Protein AF-A0A936VVV6-F1 (afdb_monomer_lite)

Structure (mmCIF, N/CA/C/O backbone):
data_AF-A0A936VVV6-F1
#
_entry.id   AF-A0A936VVV6-F1
#
loop_
_atom_site.group_PDB
_atom_site.id
_atom_site.type_symbol
_atom_site.label_atom_id
_atom_site.label_alt_id
_atom_site.label_comp_id
_atom_site.label_asym_id
_atom_site.label_entity_id
_atom_site.label_seq_id
_atom_site.pdbx_PDB_ins_code
_atom_site.Cartn_x
_atom_site.Cartn_y
_atom_site.Cartn_z
_atom_site.occupancy
_atom_site.B_iso_or_equiv
_atom_site.auth_seq_id
_atom_site.auth_comp_id
_atom_site.auth_asym_id
_atom_site.auth_atom_id
_atom_site.pdbx_PDB_model_num
ATOM 1 N N . MET A 1 1 ? 5.647 16.884 7.847 1.00 63.84 1 MET A N 1
ATOM 2 C CA . MET A 1 1 ? 5.158 17.115 6.468 1.00 63.84 1 MET A CA 1
ATOM 3 C C . MET A 1 1 ? 5.983 16.385 5.415 1.00 63.84 1 MET A C 1
ATOM 5 O O . MET A 1 1 ? 5.397 16.005 4.417 1.00 63.84 1 MET A O 1
ATOM 9 N N . THR A 1 2 ? 7.275 16.104 5.634 1.00 87.12 2 THR A N 1
ATOM 10 C CA . THR A 1 2 ? 8.111 15.294 4.722 1.00 87.12 2 THR A CA 1
ATOM 11 C C . THR A 1 2 ? 7.473 13.953 4.335 1.00 87.12 2 THR A C 1
ATOM 13 O O . THR A 1 2 ? 7.417 13.637 3.156 1.00 87.12 2 THR A O 1
ATOM 16 N N . ASN A 1 3 ? 6.878 13.226 5.289 1.00 90.31 3 ASN A N 1
ATOM 17 C CA . ASN A 1 3 ? 6.201 11.950 5.009 1.00 90.31 3 ASN A CA 1
ATOM 18 C C . ASN A 1 3 ? 5.011 12.081 4.044 1.00 90.31 3 ASN A C 1
ATOM 20 O O . ASN A 1 3 ? 4.709 11.136 3.333 1.00 90.31 3 ASN A O 1
ATOM 24 N N . PHE A 1 4 ? 4.338 13.235 3.985 1.00 94.00 4 PHE A N 1
ATOM 25 C CA . PHE A 1 4 ? 3.257 13.448 3.016 1.00 94.00 4 PHE A CA 1
ATOM 26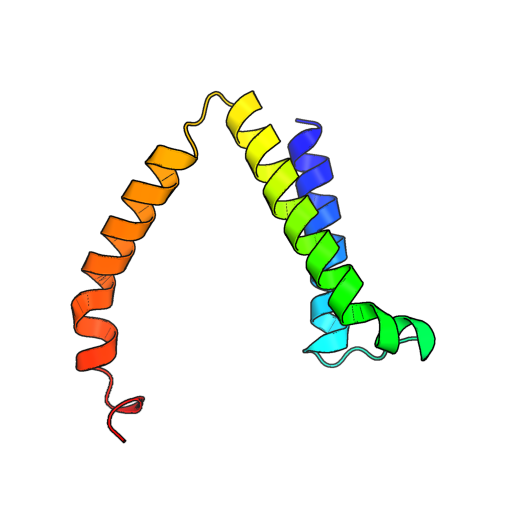 C C . PHE A 1 4 ? 3.800 13.627 1.591 1.00 94.00 4 PHE A C 1
ATOM 28 O O . PHE A 1 4 ? 3.217 13.115 0.636 1.00 94.00 4 PHE A O 1
ATOM 35 N N . THR A 1 5 ? 4.934 14.320 1.449 1.00 95.44 5 THR A N 1
ATOM 36 C CA . THR A 1 5 ? 5.636 14.435 0.166 1.00 95.44 5 THR A CA 1
ATOM 37 C C . THR A 1 5 ? 6.115 13.068 -0.310 1.00 95.44 5 THR A C 1
ATOM 39 O O . THR A 1 5 ? 5.811 12.706 -1.440 1.00 95.44 5 THR A O 1
ATOM 42 N N . ILE A 1 6 ? 6.760 12.293 0.570 1.00 95.62 6 ILE A N 1
ATOM 43 C CA . ILE A 1 6 ? 7.218 10.929 0.260 1.00 95.62 6 ILE A CA 1
ATOM 44 C C . ILE A 1 6 ? 6.021 10.050 -0.122 1.00 95.62 6 ILE A C 1
ATOM 46 O O . ILE A 1 6 ? 6.031 9.429 -1.170 1.00 95.62 6 ILE A O 1
ATOM 50 N N . LEU A 1 7 ? 4.923 10.083 0.643 1.00 97.06 7 LEU A N 1
ATOM 51 C CA . LEU A 1 7 ? 3.715 9.319 0.307 1.00 97.06 7 LEU A CA 1
ATOM 52 C C . LEU A 1 7 ? 3.196 9.643 -1.102 1.00 97.06 7 LEU A C 1
ATOM 54 O O . LEU A 1 7 ? 2.730 8.759 -1.812 1.00 97.06 7 LEU A O 1
ATOM 58 N N . THR A 1 8 ? 3.251 10.914 -1.502 1.00 97.50 8 THR A N 1
ATOM 59 C CA . THR A 1 8 ? 2.823 11.341 -2.841 1.00 97.50 8 THR A CA 1
ATOM 60 C C . THR A 1 8 ? 3.753 10.804 -3.931 1.00 97.50 8 THR A C 1
ATOM 62 O O . THR A 1 8 ? 3.278 10.456 -5.011 1.00 97.50 8 THR A O 1
ATOM 65 N N . GLU A 1 9 ? 5.053 10.728 -3.649 1.00 97.31 9 GLU A N 1
ATOM 66 C CA . GLU A 1 9 ? 6.060 10.139 -4.531 1.00 97.31 9 GLU A CA 1
ATOM 67 C C . GLU A 1 9 ? 5.804 8.641 -4.735 1.00 97.31 9 GLU A C 1
ATOM 69 O O . GLU A 1 9 ? 5.551 8.245 -5.873 1.00 97.31 9 GLU A O 1
ATOM 74 N N . GLU A 1 10 ? 5.698 7.857 -3.654 1.00 97.31 10 GLU A N 1
ATOM 75 C CA . GLU A 1 10 ? 5.449 6.403 -3.726 1.00 97.31 10 GLU A CA 1
ATOM 76 C C . GLU A 1 10 ? 4.123 6.082 -4.439 1.00 97.31 10 GLU A C 1
ATOM 78 O O . GLU A 1 10 ? 4.009 5.160 -5.247 1.00 97.31 10 GLU A O 1
ATOM 83 N N . VAL A 1 11 ? 3.078 6.889 -4.212 1.00 97.94 11 VAL A N 1
ATOM 84 C CA . VAL A 1 11 ? 1.804 6.729 -4.935 1.00 97.94 11 VAL A CA 1
ATOM 85 C C . VAL A 1 11 ? 1.969 7.014 -6.433 1.00 97.94 11 VAL A C 1
ATOM 87 O O . VAL A 1 11 ? 1.315 6.370 -7.257 1.00 97.94 11 VAL A O 1
ATOM 90 N N . GLY A 1 12 ? 2.825 7.967 -6.808 1.00 97.50 12 GLY A N 1
ATOM 91 C CA . GLY A 1 12 ? 3.132 8.284 -8.202 1.00 97.50 12 GLY A CA 1
ATOM 92 C C . GLY A 1 12 ? 3.929 7.180 -8.901 1.00 97.50 12 GLY A C 1
ATOM 93 O O . GLY A 1 12 ? 3.617 6.828 -10.044 1.00 97.50 12 GLY A O 1
ATOM 94 N N . GLU A 1 13 ? 4.918 6.613 -8.212 1.00 95.94 13 GLU A N 1
ATOM 95 C CA . GLU A 1 13 ? 5.673 5.425 -8.631 1.00 95.94 13 GLU A CA 1
ATOM 96 C C . GLU A 1 13 ? 4.719 4.239 -8.860 1.00 95.94 13 GLU A C 1
ATOM 98 O O . GLU A 1 13 ? 4.632 3.697 -9.969 1.00 95.94 13 GLU A O 1
ATOM 103 N N . MET A 1 14 ? 3.888 3.921 -7.861 1.00 97.00 14 MET A N 1
ATOM 104 C CA . MET A 1 14 ? 2.866 2.874 -7.940 1.00 97.00 14 MET A CA 1
ATOM 105 C C . MET A 1 14 ? 1.914 3.090 -9.130 1.00 97.00 14 MET A C 1
ATOM 107 O O . MET A 1 14 ? 1.642 2.161 -9.899 1.00 97.00 14 MET A O 1
ATOM 111 N N . ALA A 1 15 ? 1.418 4.317 -9.325 1.00 96.88 15 ALA A N 1
ATOM 112 C CA . ALA A 1 15 ? 0.508 4.647 -10.422 1.00 96.88 15 ALA A CA 1
ATOM 113 C C . ALA A 1 15 ? 1.148 4.418 -11.801 1.00 96.88 15 ALA A C 1
ATOM 115 O O . ALA A 1 15 ? 0.475 3.937 -12.716 1.00 96.88 15 ALA A O 1
ATOM 116 N N . ARG A 1 16 ? 2.447 4.709 -11.944 1.00 95.19 16 ARG A N 1
ATOM 117 C CA . ARG A 1 16 ? 3.222 4.479 -13.173 1.00 95.19 16 ARG A CA 1
ATOM 118 C C . ARG A 1 16 ? 3.319 2.994 -13.526 1.00 95.19 16 ARG A C 1
ATOM 120 O O . ARG A 1 16 ? 3.296 2.648 -14.705 1.00 95.19 16 ARG A O 1
ATOM 127 N N . TYR A 1 17 ? 3.431 2.106 -12.538 1.00 95.00 17 TYR A N 1
ATOM 128 C CA . TYR A 1 17 ? 3.412 0.665 -12.798 1.00 95.00 17 TYR A CA 1
ATOM 129 C C . TYR A 1 17 ? 2.005 0.166 -13.121 1.00 95.00 17 TYR A C 1
ATOM 131 O O . TYR A 1 17 ? 1.835 -0.596 -14.071 1.00 95.00 17 TYR A O 1
ATOM 139 N N . ILE A 1 18 ? 0.979 0.636 -12.404 1.00 95.81 18 ILE A N 1
ATOM 140 C CA . ILE A 1 18 ? -0.417 0.269 -12.688 1.00 95.81 18 ILE A CA 1
ATOM 141 C C . ILE A 1 18 ? -0.814 0.667 -14.116 1.00 95.81 18 ILE A C 1
ATOM 143 O O . ILE A 1 18 ? -1.413 -0.147 -14.819 1.0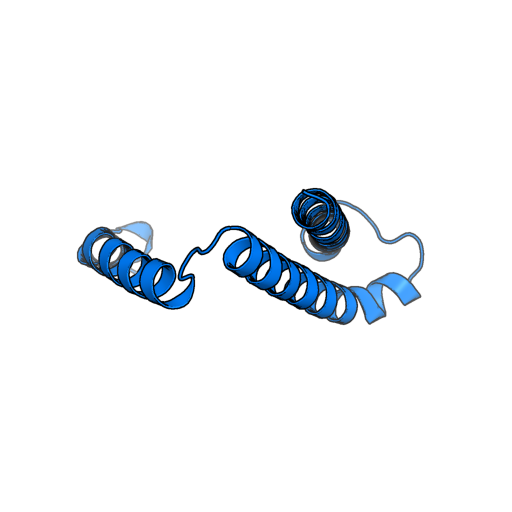0 95.81 18 ILE A O 1
ATOM 147 N N . SER A 1 19 ? -0.450 1.872 -14.571 1.00 95.88 19 SER A N 1
ATOM 148 C CA . SER A 1 19 ? -0.788 2.348 -15.921 1.00 95.88 19 SER A CA 1
ATOM 149 C C . SER A 1 19 ? -0.160 1.511 -17.036 1.00 95.88 19 SER A C 1
ATOM 151 O O . SER A 1 19 ? -0.725 1.456 -18.128 1.00 95.88 19 SER A O 1
ATOM 153 N N . ARG A 1 20 ? 0.982 0.865 -16.771 1.00 94.69 20 ARG A N 1
ATOM 154 C CA . ARG A 1 20 ? 1.676 -0.000 -17.734 1.00 94.69 20 ARG A CA 1
ATOM 155 C C . ARG A 1 20 ? 1.232 -1.459 -17.673 1.00 94.69 20 ARG A C 1
ATOM 157 O O . ARG A 1 20 ? 1.087 -2.094 -18.705 1.00 94.69 20 ARG A O 1
ATOM 164 N N . ILE A 1 21 ? 1.015 -1.997 -16.471 1.00 94.06 21 ILE A N 1
ATOM 165 C CA . ILE A 1 21 ? 0.628 -3.407 -16.285 1.00 94.06 21 ILE A CA 1
ATOM 166 C C . ILE A 1 21 ? -0.847 -3.623 -16.636 1.00 94.06 21 ILE A C 1
ATOM 168 O O . ILE A 1 21 ? -1.204 -4.646 -17.216 1.00 94.06 21 ILE A O 1
ATOM 172 N N . TYR A 1 22 ? -1.710 -2.688 -16.237 1.00 94.44 22 TYR A N 1
ATOM 173 C CA . TYR A 1 22 ? -3.165 -2.839 -16.318 1.00 94.44 22 TYR A CA 1
ATOM 174 C C . TYR A 1 22 ? -3.843 -1.768 -17.181 1.00 94.44 22 TYR A C 1
ATOM 176 O O . TYR A 1 22 ? -5.061 -1.808 -17.345 1.00 94.44 22 TYR A O 1
ATOM 184 N N . GLY A 1 23 ? -3.082 -0.800 -17.693 1.00 92.19 23 GLY A N 1
ATOM 185 C CA . GLY A 1 23 ? -3.576 0.265 -18.563 1.00 92.19 23 GLY A CA 1
ATOM 186 C C . GLY A 1 23 ? -3.051 0.149 -19.993 1.00 92.19 23 GLY A C 1
ATOM 187 O O . GLY A 1 23 ? -2.587 -0.898 -20.429 1.00 92.19 23 GLY A O 1
ATOM 188 N N . GLU A 1 24 ? -3.141 1.253 -20.731 1.00 92.50 24 GLU A N 1
ATOM 189 C CA . GLU A 1 24 ? -2.797 1.315 -22.159 1.00 92.50 24 GLU A CA 1
ATOM 190 C C . GLU A 1 24 ? -1.334 1.722 -22.420 1.00 92.50 24 GLU A C 1
ATOM 192 O O . GLU A 1 24 ? -0.903 1.788 -23.571 1.00 92.50 24 GLU A O 1
ATOM 197 N N . GLN A 1 25 ? -0.551 2.035 -21.378 1.00 93.06 25 GLN A N 1
ATOM 198 C CA . GLN A 1 25 ? 0.833 2.476 -21.559 1.00 93.06 25 GLN A CA 1
ATOM 199 C C . GLN A 1 25 ? 1.772 1.295 -21.801 1.00 93.06 25 GLN A C 1
ATOM 201 O O . GLN A 1 25 ? 1.807 0.345 -21.030 1.00 93.06 25 GLN A O 1
ATOM 206 N N . SER A 1 26 ? 2.613 1.392 -22.827 1.00 90.19 26 SER 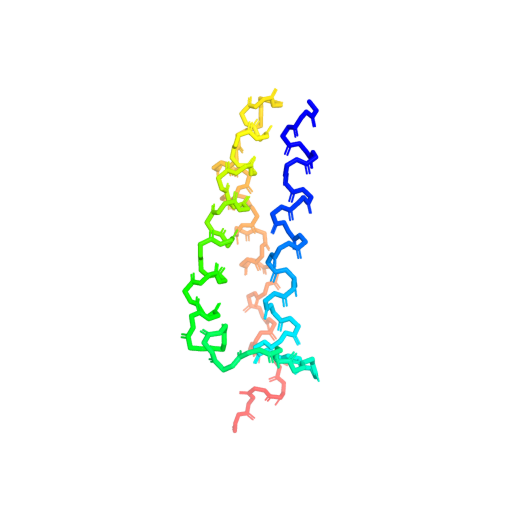A N 1
ATOM 207 C CA . SER A 1 26 ? 3.634 0.378 -23.093 1.00 90.19 26 SER A CA 1
ATOM 208 C C . SER A 1 26 ? 4.872 0.556 -22.209 1.00 90.19 26 SER A C 1
ATOM 210 O O . SER A 1 26 ? 5.269 1.678 -21.868 1.00 90.19 26 SER A O 1
ATOM 212 N N . PHE A 1 27 ? 5.528 -0.557 -21.884 1.00 91.38 27 PHE A N 1
ATOM 213 C CA . PHE A 1 27 ? 6.887 -0.539 -21.352 1.00 91.38 27 PHE A CA 1
ATOM 214 C C . PHE A 1 27 ? 7.871 -0.077 -22.430 1.00 91.38 27 PHE A C 1
ATOM 216 O O . PHE A 1 27 ? 7.682 -0.340 -23.617 1.00 91.38 27 PHE A O 1
ATOM 223 N N . LYS A 1 28 ? 8.922 0.642 -22.019 1.00 86.94 28 LYS A N 1
ATOM 224 C CA . LYS A 1 28 ? 9.978 1.086 -22.943 1.00 86.94 28 LYS A CA 1
ATOM 225 C C . LYS A 1 28 ? 10.965 -0.040 -23.243 1.00 86.94 28 LYS A C 1
ATOM 227 O O . LYS A 1 28 ? 11.403 -0.159 -24.381 1.00 86.94 28 LYS A O 1
ATOM 232 N N . ASN A 1 29 ? 11.273 -0.857 -22.233 1.00 90.62 29 ASN A N 1
ATOM 233 C CA . ASN A 1 29 ? 12.185 -1.989 -22.331 1.00 90.62 29 ASN A CA 1
ATOM 234 C C . ASN A 1 29 ? 11.471 -3.286 -21.904 1.00 90.62 29 ASN A C 1
ATOM 236 O O . ASN A 1 29 ? 10.724 -3.256 -20.925 1.00 90.62 29 ASN A O 1
ATOM 240 N N . PRO A 1 30 ? 11.731 -4.433 -22.560 1.00 87.38 30 PRO A N 1
ATOM 241 C CA . PRO A 1 30 ? 11.162 -5.724 -22.155 1.00 87.38 30 PRO A CA 1
ATOM 242 C C . PRO A 1 30 ? 11.555 -6.164 -20.734 1.00 87.38 30 PRO A C 1
ATOM 244 O O . PRO A 1 30 ? 10.780 -6.823 -20.049 1.00 87.38 30 PRO A O 1
ATOM 247 N N . GLU A 1 31 ? 12.748 -5.789 -20.265 1.00 88.31 31 GLU A N 1
ATOM 248 C CA . GLU A 1 31 ? 13.222 -6.101 -18.906 1.00 88.31 31 GLU A CA 1
ATOM 249 C C . GLU A 1 31 ? 12.362 -5.435 -17.816 1.00 88.31 31 GLU A C 1
ATOM 251 O O . GLU A 1 31 ? 12.091 -6.040 -16.772 1.00 88.31 31 GLU A O 1
ATOM 256 N N . ASP A 1 32 ? 11.869 -4.221 -18.089 1.00 87.94 32 ASP A N 1
ATOM 257 C CA . ASP A 1 32 ? 10.982 -3.490 -17.180 1.00 87.94 32 ASP A CA 1
ATOM 258 C C . ASP A 1 32 ? 9.645 -4.223 -17.024 1.00 87.94 32 ASP A C 1
ATOM 260 O O . ASP A 1 32 ? 9.076 -4.246 -15.938 1.00 87.94 32 ASP A O 1
ATOM 264 N N . GLU A 1 33 ? 9.145 -4.849 -18.093 1.00 90.62 33 GLU A N 1
ATOM 265 C CA . GLU A 1 33 ? 7.893 -5.613 -18.073 1.00 90.62 33 GLU A CA 1
ATOM 266 C C . GLU A 1 33 ? 8.017 -6.884 -17.222 1.00 90.62 33 GLU 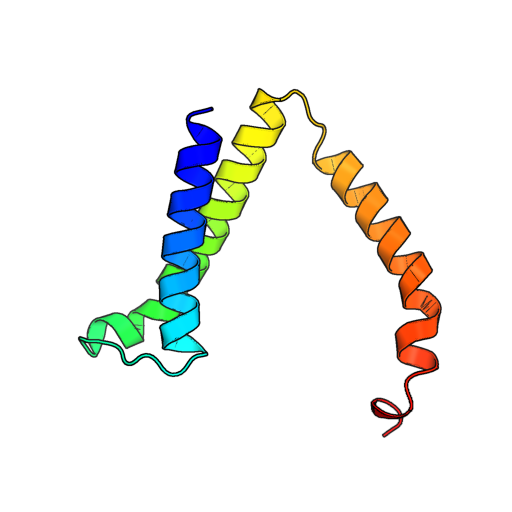A C 1
ATOM 268 O O . GLU A 1 33 ? 7.128 -7.190 -16.424 1.00 90.62 33 GLU A O 1
ATOM 273 N N . ILE A 1 34 ? 9.146 -7.593 -17.335 1.00 91.62 34 ILE A N 1
ATOM 274 C CA . ILE A 1 34 ? 9.420 -8.824 -16.575 1.00 91.62 34 ILE A CA 1
ATOM 275 C C . ILE A 1 34 ? 9.403 -8.550 -15.066 1.00 91.62 34 ILE A C 1
ATOM 277 O O . ILE A 1 34 ? 8.896 -9.357 -14.283 1.00 91.62 34 ILE A O 1
ATOM 281 N N . THR A 1 35 ? 9.948 -7.405 -14.651 1.00 93.81 35 THR A N 1
ATOM 282 C CA . THR A 1 35 ? 10.076 -7.023 -13.237 1.00 93.81 35 THR A CA 1
ATOM 283 C C . THR A 1 35 ? 8.903 -6.188 -12.721 1.00 93.81 35 THR A C 1
ATOM 285 O O . THR A 1 35 ? 8.724 -6.082 -11.507 1.00 93.81 35 THR A O 1
ATOM 288 N N . ALA A 1 36 ? 8.035 -5.680 -13.603 1.00 92.94 36 ALA A N 1
ATOM 289 C CA . ALA A 1 36 ? 6.990 -4.709 -13.278 1.00 92.94 36 ALA A CA 1
ATOM 290 C C . ALA A 1 36 ? 6.087 -5.112 -12.106 1.00 92.94 36 ALA A C 1
ATOM 292 O O . ALA A 1 36 ? 5.767 -4.284 -11.258 1.00 92.94 36 ALA A O 1
ATOM 293 N N . LYS A 1 37 ? 5.666 -6.382 -12.036 1.00 94.12 37 LYS A N 1
ATOM 294 C CA . LYS A 1 37 ? 4.805 -6.865 -10.940 1.00 94.12 37 LYS A CA 1
ATOM 295 C C . LYS A 1 37 ? 5.524 -6.908 -9.595 1.00 94.12 37 LYS A C 1
ATOM 297 O O . LYS A 1 37 ? 4.882 -6.680 -8.573 1.00 94.12 37 LYS A O 1
ATOM 302 N N . ASN A 1 38 ? 6.821 -7.213 -9.593 1.00 96.31 38 ASN A N 1
ATOM 303 C CA . ASN A 1 38 ? 7.619 -7.191 -8.372 1.00 96.31 38 ASN A CA 1
ATOM 304 C C . ASN A 1 38 ? 7.810 -5.751 -7.902 1.00 96.31 38 ASN A C 1
ATOM 306 O O . ASN A 1 38 ? 7.510 -5.477 -6.748 1.00 96.31 38 ASN A O 1
ATOM 310 N N . ASN A 1 39 ? 8.162 -4.842 -8.815 1.00 95.56 39 ASN A N 1
ATOM 311 C CA . ASN A 1 39 ? 8.306 -3.426 -8.486 1.00 95.56 39 ASN A CA 1
ATOM 312 C C . ASN A 1 39 ? 6.982 -2.852 -7.965 1.00 95.56 39 ASN A C 1
ATOM 314 O O . ASN A 1 39 ? 6.962 -2.267 -6.898 1.00 95.56 39 ASN A O 1
ATOM 318 N N . LEU A 1 40 ? 5.845 -3.123 -8.627 1.00 96.94 40 LEU A N 1
ATOM 319 C CA . LEU A 1 40 ? 4.528 -2.696 -8.134 1.00 96.94 40 LEU A CA 1
ATOM 320 C C . LEU A 1 40 ? 4.251 -3.179 -6.702 1.00 96.94 40 LEU A C 1
ATOM 322 O O . LEU A 1 40 ? 3.685 -2.441 -5.902 1.00 96.94 40 LEU A O 1
ATOM 326 N N . LYS A 1 41 ? 4.602 -4.427 -6.384 1.00 97.44 41 LYS A N 1
ATOM 327 C CA . LYS A 1 41 ? 4.420 -4.982 -5.038 1.00 97.44 41 LYS A CA 1
ATOM 328 C C . LYS A 1 41 ? 5.282 -4.234 -4.014 1.00 97.44 41 LYS A C 1
ATOM 330 O O . LYS A 1 41 ? 4.803 -4.007 -2.906 1.00 97.44 41 LYS A O 1
ATOM 335 N N . ASP A 1 42 ? 6.503 -3.861 -4.382 1.00 97.00 42 ASP A N 1
ATOM 336 C CA . ASP A 1 42 ? 7.406 -3.099 -3.520 1.00 97.00 42 ASP A CA 1
ATOM 337 C C . ASP A 1 42 ? 6.871 -1.662 -3.315 1.00 97.00 42 ASP A C 1
ATOM 339 O O . ASP A 1 42 ? 6.670 -1.265 -2.171 1.00 97.00 42 ASP A O 1
ATOM 343 N N . GLU A 1 43 ? 6.418 -0.975 -4.374 1.00 97.56 43 GLU A N 1
ATOM 344 C CA . GLU A 1 43 ? 5.771 0.350 -4.259 1.00 97.56 43 GLU A CA 1
ATOM 345 C C . GLU A 1 43 ? 4.520 0.327 -3.362 1.00 97.56 43 GLU A C 1
ATOM 347 O O . GLU A 1 43 ? 4.258 1.234 -2.572 1.00 97.56 43 GLU A O 1
ATOM 352 N N . MET A 1 44 ? 3.706 -0.733 -3.452 1.00 98.25 44 MET A N 1
ATOM 353 C CA . MET A 1 44 ? 2.543 -0.896 -2.574 1.00 98.25 44 MET A CA 1
ATOM 354 C C . MET A 1 44 ? 2.949 -1.041 -1.100 1.00 98.25 44 MET A C 1
ATOM 356 O O . MET A 1 44 ? 2.207 -0.600 -0.215 1.00 98.25 44 MET A O 1
ATOM 360 N N . ALA A 1 45 ? 4.095 -1.670 -0.829 1.00 98.06 45 ALA A N 1
ATOM 361 C CA . ALA A 1 45 ? 4.636 -1.784 0.517 1.00 98.06 45 ALA A CA 1
ATOM 362 C C . ALA A 1 45 ? 5.158 -0.431 1.020 1.00 98.06 45 ALA A C 1
ATOM 364 O O . ALA A 1 45 ? 4.850 -0.065 2.157 1.00 98.06 45 ALA A O 1
ATOM 365 N N . ASP A 1 46 ? 5.847 0.334 0.173 1.00 97.50 46 ASP A N 1
ATOM 366 C CA . ASP A 1 46 ? 6.364 1.663 0.513 1.00 97.50 46 ASP A CA 1
ATOM 367 C C . ASP A 1 46 ? 5.229 2.655 0.800 1.00 97.50 46 ASP A C 1
ATOM 369 O O . ASP A 1 46 ? 5.227 3.314 1.845 1.00 97.50 46 ASP A O 1
ATOM 373 N N . VAL A 1 47 ? 4.166 2.658 -0.015 1.00 98.12 47 VAL A N 1
ATOM 374 C CA . VAL A 1 47 ? 2.943 3.435 0.258 1.00 98.12 47 VAL A CA 1
ATOM 375 C C . VAL A 1 47 ? 2.361 3.103 1.636 1.00 98.12 47 VAL A C 1
ATOM 377 O O . VAL A 1 47 ? 2.019 4.009 2.403 1.00 98.12 47 VAL A O 1
ATOM 380 N N . LEU A 1 48 ? 2.237 1.814 1.972 1.00 97.94 48 LEU A N 1
ATOM 381 C CA . LEU A 1 48 ? 1.705 1.396 3.271 1.00 97.94 48 LEU A CA 1
ATOM 382 C C . LEU A 1 48 ? 2.628 1.827 4.417 1.00 97.94 48 LEU A C 1
ATOM 384 O O . LEU A 1 48 ? 2.152 2.336 5.433 1.00 97.94 48 LEU A O 1
ATOM 388 N N . PHE A 1 49 ? 3.937 1.647 4.258 1.00 97.38 49 PHE A N 1
ATOM 389 C CA . PHE A 1 49 ? 4.927 2.000 5.266 1.00 97.38 49 PHE A CA 1
ATOM 390 C C . PHE A 1 49 ? 4.907 3.500 5.571 1.00 97.38 49 PHE A C 1
ATOM 392 O O . PHE A 1 49 ? 4.782 3.904 6.731 1.00 97.38 49 PHE A O 1
ATOM 399 N N . VAL A 1 50 ? 4.943 4.339 4.536 1.00 97.25 50 VAL A N 1
ATOM 400 C CA . VAL A 1 50 ? 4.956 5.796 4.697 1.00 97.25 50 VAL A CA 1
ATOM 401 C C . VAL A 1 50 ? 3.627 6.299 5.263 1.00 97.25 50 VAL A C 1
ATOM 403 O O . VAL A 1 50 ? 3.621 7.212 6.095 1.00 97.25 50 VAL A O 1
ATOM 406 N N . LEU A 1 51 ? 2.501 5.673 4.901 1.00 97.38 51 LEU A N 1
ATOM 407 C CA . LEU A 1 51 ? 1.204 5.960 5.516 1.00 97.38 51 LEU A CA 1
ATOM 408 C C . LEU A 1 51 ? 1.219 5.682 7.028 1.00 97.38 51 LEU A C 1
ATOM 410 O O . LEU A 1 51 ? 0.754 6.518 7.805 1.00 97.38 51 LEU A O 1
ATOM 414 N N . CYS A 1 52 ? 1.793 4.555 7.457 1.00 96.94 52 CYS A N 1
ATOM 415 C CA . CYS A 1 52 ? 1.974 4.243 8.877 1.00 96.94 52 CYS A CA 1
ATOM 416 C C . CYS A 1 52 ? 2.865 5.285 9.574 1.00 96.94 52 CYS A C 1
ATOM 418 O O . CYS A 1 52 ? 2.522 5.777 10.651 1.00 96.94 52 CYS A O 1
ATOM 420 N N . CYS A 1 53 ? 3.976 5.691 8.950 1.00 96.31 53 CYS A N 1
ATOM 421 C CA . CYS A 1 53 ? 4.836 6.752 9.479 1.00 96.31 53 CYS A CA 1
ATOM 422 C C . CYS A 1 53 ? 4.098 8.093 9.617 1.00 96.31 53 CYS A C 1
ATOM 424 O O . CYS A 1 53 ? 4.309 8.821 10.590 1.00 96.31 53 CYS A O 1
ATOM 426 N N . LEU A 1 54 ? 3.234 8.434 8.659 1.00 96.50 54 LEU A N 1
ATOM 427 C CA . LEU A 1 54 ? 2.428 9.651 8.696 1.00 96.50 54 LEU A CA 1
ATOM 428 C C . LEU A 1 54 ? 1.383 9.605 9.820 1.00 96.50 54 LEU A C 1
ATOM 430 O O . LEU A 1 54 ? 1.244 10.587 10.550 1.00 96.50 54 LEU A O 1
ATOM 434 N N . ALA A 1 55 ? 0.702 8.469 9.998 1.00 96.69 55 ALA A N 1
ATOM 435 C CA . ALA A 1 55 ? -0.253 8.267 11.086 1.00 96.69 55 ALA A CA 1
ATOM 436 C C . ALA A 1 55 ? 0.420 8.435 12.457 1.00 96.69 55 ALA A C 1
ATOM 438 O O . ALA A 1 55 ? -0.055 9.215 13.284 1.00 96.69 55 ALA A O 1
ATOM 439 N N . ASN A 1 56 ? 1.591 7.816 12.643 1.00 95.31 56 ASN A N 1
ATOM 440 C CA . ASN A 1 56 ? 2.394 7.963 13.857 1.00 95.31 56 ASN A CA 1
ATOM 441 C C . ASN A 1 56 ? 2.800 9.425 14.101 1.00 95.31 56 ASN A C 1
ATOM 443 O O . ASN A 1 56 ? 2.652 9.931 15.211 1.00 95.31 56 ASN A O 1
ATOM 447 N N . GLN A 1 57 ? 3.256 10.139 13.064 1.00 95.00 57 GLN A N 1
ATOM 448 C CA . GLN A 1 57 ? 3.620 11.559 13.167 1.00 95.00 57 GLN A CA 1
ATOM 449 C C . GLN A 1 57 ? 2.439 12.445 13.603 1.00 95.00 57 GLN A C 1
ATOM 451 O O . GLN A 1 57 ? 2.645 13.479 14.238 1.00 95.00 57 GLN A O 1
ATOM 456 N N . MET A 1 58 ? 1.215 12.067 13.239 1.00 95.81 58 MET A N 1
ATOM 457 C CA . MET A 1 58 ? -0.005 12.817 13.538 1.00 95.81 58 MET A CA 1
ATOM 458 C C . MET A 1 58 ? -0.718 12.339 14.813 1.00 95.81 58 MET A C 1
ATOM 460 O O . MET A 1 58 ? -1.775 12.877 15.133 1.00 95.81 58 MET A O 1
ATOM 464 N N . ASN A 1 59 ? -0.151 11.373 15.550 1.00 97.00 59 ASN A N 1
ATOM 465 C CA . ASN A 1 59 ? -0.791 10.698 16.688 1.00 97.00 59 ASN A CA 1
ATOM 466 C C . ASN A 1 59 ? -2.167 10.100 16.335 1.00 97.00 59 ASN A C 1
ATOM 468 O O . ASN A 1 59 ? -3.121 10.204 17.105 1.00 97.00 59 ASN A O 1
ATOM 472 N N . ILE A 1 60 ? -2.278 9.500 15.149 1.00 97.50 60 ILE A N 1
ATOM 473 C CA . ILE A 1 60 ? -3.480 8.800 14.692 1.00 97.50 60 ILE A CA 1
ATOM 474 C C . ILE A 1 60 ? -3.300 7.305 14.958 1.00 97.50 60 ILE A C 1
ATOM 476 O O . ILE A 1 60 ? -2.374 6.693 14.427 1.00 97.50 60 ILE A O 1
ATOM 480 N N . ASP A 1 61 ? -4.220 6.711 15.719 1.00 97.44 61 ASP A N 1
ATOM 481 C CA . ASP A 1 61 ? -4.306 5.257 15.862 1.00 97.44 61 ASP A CA 1
ATOM 482 C C . ASP A 1 61 ? -4.896 4.645 14.583 1.00 97.44 61 ASP A C 1
ATOM 484 O O . ASP A 1 61 ? -6.111 4.634 14.353 1.00 97.44 61 ASP A O 1
ATOM 488 N N . LEU A 1 62 ? -4.007 4.189 13.701 1.00 96.75 62 LEU A N 1
ATOM 489 C CA . LEU A 1 62 ? -4.399 3.612 12.421 1.00 96.75 62 LEU A CA 1
ATOM 490 C C . LEU A 1 62 ? -5.075 2.243 12.584 1.00 96.75 62 LEU A C 1
ATOM 492 O O . LEU A 1 62 ? -5.915 1.884 11.757 1.00 96.75 62 LEU A O 1
ATOM 496 N N . GLU A 1 63 ? -4.746 1.493 13.637 1.00 96.50 63 GLU A N 1
ATOM 497 C CA . GLU A 1 63 ? -5.326 0.175 13.889 1.00 96.50 63 GLU A CA 1
ATOM 498 C C . GLU A 1 63 ? -6.812 0.310 14.232 1.00 96.50 63 GLU A C 1
ATOM 500 O O . GLU A 1 63 ? -7.667 -0.318 13.594 1.00 96.50 63 GLU A O 1
ATOM 505 N N . ASP A 1 64 ? -7.136 1.182 15.182 1.00 97.62 64 ASP A N 1
ATOM 506 C CA . ASP A 1 64 ? -8.518 1.430 15.580 1.00 97.62 64 ASP A CA 1
ATOM 507 C C . ASP A 1 64 ? -9.322 2.087 14.450 1.00 97.62 64 ASP A C 1
ATOM 509 O O . ASP A 1 64 ? -10.446 1.658 14.153 1.00 97.62 64 ASP A O 1
ATOM 513 N N . ALA A 1 65 ? -8.720 3.028 13.711 1.00 96.88 65 ALA A N 1
ATOM 514 C CA . ALA A 1 65 ? -9.340 3.609 12.520 1.00 96.88 65 ALA A CA 1
ATOM 515 C C . ALA A 1 65 ? -9.670 2.546 11.451 1.00 96.88 65 ALA A C 1
ATOM 517 O O . ALA A 1 65 ? -10.741 2.592 10.829 1.00 96.88 65 ALA A O 1
ATOM 518 N N . MET A 1 66 ? -8.785 1.564 11.234 1.00 96.12 66 MET A N 1
ATOM 519 C CA . MET A 1 66 ? -9.039 0.453 10.314 1.00 96.12 66 MET A CA 1
ATOM 520 C C . MET A 1 66 ? -10.166 -0.459 10.807 1.00 96.12 66 MET A C 1
ATOM 522 O O . MET A 1 66 ? -11.057 -0.782 10.012 1.00 96.12 66 MET A O 1
ATOM 526 N N . LYS A 1 67 ? -10.177 -0.834 12.095 1.00 96.69 67 LYS A N 1
ATOM 527 C CA . LYS A 1 67 ? -11.243 -1.665 12.690 1.00 96.69 67 LYS A CA 1
ATOM 528 C C . LYS A 1 67 ? -12.617 -1.026 12.498 1.00 96.69 67 LYS A C 1
ATOM 530 O O . LYS A 1 67 ? -13.536 -1.676 11.990 1.00 96.69 67 LYS A O 1
ATOM 535 N N . GLU A 1 68 ? -12.758 0.256 12.830 1.00 96.25 68 GLU A N 1
ATOM 536 C CA . GLU A 1 68 ? -14.018 0.981 12.646 1.00 96.25 68 GLU A CA 1
ATOM 537 C C . GLU A 1 68 ? -14.451 1.041 11.178 1.00 96.25 68 GLU A C 1
ATOM 539 O O . GLU A 1 68 ? -15.628 0.853 10.853 1.00 96.25 68 GLU A O 1
ATOM 544 N N . ASN A 1 69 ? -13.512 1.310 10.269 1.00 94.62 69 ASN A N 1
ATOM 545 C CA .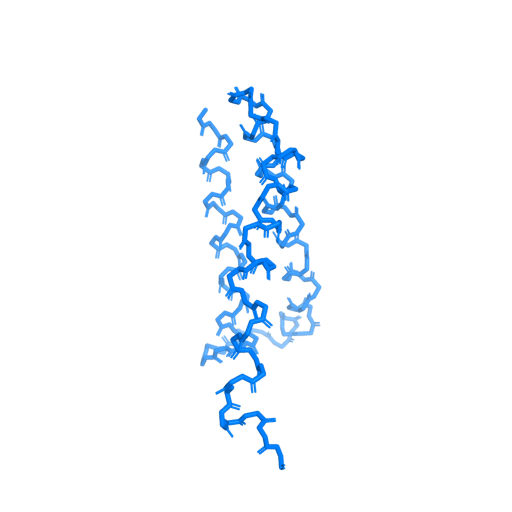 ASN A 1 69 ? -13.803 1.408 8.842 1.00 94.62 69 ASN A CA 1
ATOM 546 C C . ASN A 1 69 ? -14.278 0.060 8.277 1.00 94.62 69 ASN A C 1
ATOM 548 O O . ASN A 1 69 ? -15.246 0.008 7.514 1.00 94.62 69 ASN A O 1
ATOM 552 N N . MET A 1 70 ? -13.657 -1.047 8.698 1.00 94.31 70 MET A N 1
ATOM 553 C CA . MET A 1 70 ? -14.092 -2.397 8.333 1.00 94.31 70 MET A CA 1
ATOM 554 C C . MET A 1 70 ? -15.503 -2.701 8.840 1.00 94.31 70 MET A C 1
ATOM 556 O O . MET A 1 70 ? -16.321 -3.215 8.074 1.00 94.31 70 MET A O 1
ATOM 560 N N . GLN A 1 71 ? -15.830 -2.345 10.085 1.00 94.12 71 GLN A N 1
ATOM 561 C CA . GLN A 1 71 ? -17.183 -2.519 10.627 1.00 94.12 71 GLN A CA 1
ATOM 562 C C . GLN A 1 71 ? -18.215 -1.699 9.840 1.00 94.12 71 GLN A C 1
ATOM 564 O O . GLN A 1 71 ? -19.235 -2.244 9.411 1.00 94.12 71 GLN A O 1
ATOM 569 N N . LYS A 1 72 ? -17.925 -0.416 9.579 1.00 92.00 72 LYS A N 1
ATOM 570 C CA . LYS A 1 72 ? -18.786 0.486 8.791 1.00 92.00 72 LYS A CA 1
ATOM 571 C C . LYS A 1 72 ? -19.037 -0.063 7.381 1.00 92.00 72 LYS A C 1
ATOM 573 O O . LYS A 1 72 ? -20.186 -0.134 6.945 1.00 92.00 72 LYS A O 1
ATOM 578 N N . LYS A 1 73 ? -17.988 -0.506 6.677 1.00 89.88 73 LYS A N 1
ATOM 579 C CA . LYS A 1 73 ? -18.103 -1.110 5.335 1.00 89.88 73 LYS A CA 1
ATOM 580 C C . LYS A 1 73 ? -18.877 -2.429 5.359 1.00 89.88 73 LYS A C 1
ATOM 582 O O . LYS A 1 73 ? -19.756 -2.617 4.526 1.00 89.88 73 LYS A O 1
ATOM 587 N N . THR A 1 74 ? -18.622 -3.293 6.342 1.00 89.19 74 THR A N 1
ATOM 588 C CA . THR A 1 74 ? -19.341 -4.570 6.505 1.00 89.19 74 THR A CA 1
ATOM 589 C C . THR A 1 74 ? -20.838 -4.347 6.699 1.00 89.19 74 THR A C 1
ATOM 591 O O . THR A 1 74 ? -21.648 -5.008 6.056 1.00 89.19 74 THR A O 1
ATOM 594 N N . GLN A 1 75 ? -21.225 -3.389 7.546 1.00 87.88 75 GLN A N 1
ATOM 595 C CA . GLN A 1 75 ? -22.634 -3.052 7.760 1.00 87.88 75 GLN A CA 1
ATOM 596 C C 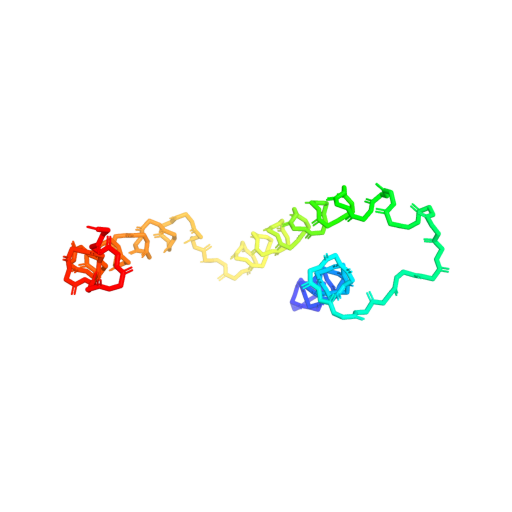. GLN A 1 75 ? -23.279 -2.474 6.496 1.00 87.88 75 GLN A C 1
ATOM 598 O O . GLN A 1 75 ? -24.365 -2.910 6.115 1.00 87.88 75 GLN A O 1
ATOM 603 N N . ARG A 1 76 ? -22.595 -1.540 5.819 1.00 83.94 76 ARG A N 1
ATOM 604 C CA . ARG A 1 76 ? -23.074 -0.923 4.573 1.00 83.94 76 ARG A CA 1
ATOM 605 C C . ARG A 1 76 ? -23.284 -1.951 3.464 1.00 83.94 76 ARG A C 1
ATOM 607 O O . ARG A 1 76 ? -24.303 -1.925 2.780 1.00 83.94 76 ARG A O 1
ATOM 614 N N . ASP A 1 77 ? -22.315 -2.839 3.271 1.00 85.69 77 ASP A N 1
ATOM 615 C CA . ASP A 1 77 ? -22.296 -3.755 2.133 1.00 85.69 77 ASP A CA 1
ATOM 616 C C . ASP A 1 77 ? -23.004 -5.096 2.432 1.00 85.69 77 ASP A C 1
ATOM 618 O O . ASP A 1 77 ? -23.166 -5.914 1.525 1.00 85.69 77 ASP A O 1
ATOM 622 N N . LYS A 1 78 ? -23.530 -5.288 3.657 1.00 78.06 78 LYS A N 1
ATOM 623 C CA . LYS A 1 78 ? -24.235 -6.503 4.121 1.00 78.06 78 LYS A CA 1
ATOM 624 C C . LYS A 1 78 ? -25.333 -6.985 3.167 1.00 78.06 78 LYS A C 1
ATOM 626 O O . LYS A 1 78 ? -25.515 -8.185 3.000 1.00 78.06 78 LYS A O 1
ATOM 631 N N . LEU A 1 79 ? -26.062 -6.058 2.544 1.00 75.38 79 LEU A N 1
ATOM 632 C CA . LEU A 1 79 ? -27.126 -6.365 1.578 1.00 75.38 79 LEU A CA 1
ATOM 633 C C . LEU A 1 79 ? -26.739 -6.038 0.131 1.00 75.38 79 LEU A C 1
ATOM 635 O O . LEU A 1 79 ? -27.456 -6.407 -0.795 1.00 75.38 79 LEU A O 1
ATOM 639 N N . ARG A 1 80 ? -25.601 -5.369 -0.083 1.00 70.25 80 ARG A N 1
ATOM 640 C CA . ARG A 1 80 ? -25.216 -4.822 -1.389 1.00 70.25 80 ARG A CA 1
ATOM 641 C C . ARG A 1 80 ? -24.938 -5.908 -2.419 1.00 70.25 80 ARG A C 1
ATOM 643 O O . ARG A 1 80 ? -25.273 -5.721 -3.581 1.00 70.25 80 ARG A O 1
ATOM 650 N N . HIS A 1 81 ? -24.344 -7.026 -2.006 1.00 67.44 81 HIS A N 1
ATOM 651 C CA . HIS A 1 81 ? -24.079 -8.155 -2.901 1.00 67.44 81 HIS A CA 1
ATOM 652 C C . HIS A 1 81 ? -25.287 -9.087 -3.045 1.00 67.44 81 HIS A C 1
ATOM 654 O O . HIS A 1 81 ? -25.531 -9.586 -4.136 1.00 67.44 81 HIS A O 1
ATOM 660 N N . ILE A 1 82 ? -26.084 -9.251 -1.983 1.00 68.12 82 ILE A N 1
ATOM 661 C CA . ILE A 1 82 ? -27.292 -10.095 -1.980 1.00 68.12 82 ILE A CA 1
ATOM 662 C C . ILE A 1 82 ? -28.386 -9.501 -2.885 1.00 68.12 82 ILE A C 1
ATOM 664 O O . ILE A 1 82 ? -29.093 -10.231 -3.574 1.00 68.12 82 ILE A O 1
ATOM 668 N N . ALA A 1 83 ? -28.513 -8.172 -2.915 1.00 66.19 83 ALA A N 1
ATOM 669 C CA . ALA A 1 83 ? -29.499 -7.468 -3.735 1.00 66.19 83 ALA A CA 1
ATOM 670 C C . ALA A 1 83 ? -29.006 -7.127 -5.156 1.00 66.19 83 ALA A C 1
ATOM 672 O O . ALA A 1 83 ? -29.736 -6.498 -5.920 1.00 66.19 83 ALA A O 1
ATOM 673 N N . ASN A 1 84 ? -27.775 -7.496 -5.525 1.00 73.44 84 ASN A N 1
ATOM 674 C CA . ASN A 1 84 ? -27.224 -7.142 -6.829 1.00 73.44 84 ASN A CA 1
ATOM 675 C C . ASN A 1 84 ? -27.624 -8.172 -7.891 1.00 73.44 84 ASN A C 1
ATOM 677 O O . ASN A 1 84 ? -27.019 -9.235 -7.994 1.00 73.44 84 ASN A O 1
ATOM 681 N N . GLU A 1 85 ? -28.603 -7.814 -8.720 1.00 74.00 85 GLU A N 1
ATOM 682 C CA . GLU A 1 85 ? -29.064 -8.608 -9.868 1.00 74.00 85 GLU A CA 1
ATOM 683 C C . GLU A 1 85 ? -27.923 -9.009 -10.821 1.00 74.00 85 GLU A C 1
ATOM 685 O O . GLU A 1 85 ? -27.959 -10.093 -11.383 1.00 74.00 85 GLU A O 1
ATOM 690 N N . LYS A 1 86 ? -26.855 -8.204 -10.947 1.00 74.25 86 LYS A N 1
ATOM 691 C CA . LYS A 1 86 ? -25.692 -8.535 -11.798 1.00 74.25 86 LYS A CA 1
ATOM 692 C C . LYS A 1 86 ? -24.834 -9.686 -11.259 1.00 74.25 86 LYS A C 1
ATOM 694 O O . LYS A 1 86 ? -23.952 -10.156 -11.967 1.00 74.25 86 LYS A O 1
ATOM 699 N N . LEU A 1 87 ? -25.021 -10.060 -9.991 1.00 67.19 87 LEU A N 1
ATOM 700 C CA . LEU A 1 87 ? -24.283 -11.126 -9.304 1.00 67.19 87 LEU A CA 1
ATOM 701 C C . LEU A 1 87 ? -25.139 -12.380 -9.085 1.00 67.19 87 LEU A C 1
ATOM 703 O O . LEU A 1 87 ? -24.626 -13.382 -8.589 1.00 67.19 87 LEU A O 1
ATOM 707 N N . LYS A 1 88 ? -26.427 -12.331 -9.442 1.00 64.81 88 LYS A N 1
ATOM 708 C CA . LYS A 1 88 ? -27.268 -13.520 -9.548 1.00 64.81 88 LYS A CA 1
ATOM 709 C C . LYS A 1 88 ? -26.910 -14.187 -10.876 1.00 64.81 88 LYS A C 1
ATOM 711 O O . LYS A 1 88 ? -27.335 -13.719 -11.927 1.00 64.81 88 LYS A O 1
ATOM 716 N N . GLY A 1 89 ? -26.018 -15.174 -10.807 1.00 62.38 89 GLY A N 1
ATOM 717 C CA . GLY A 1 89 ? -25.722 -16.063 -11.933 1.00 62.38 89 GLY A CA 1
ATOM 718 C C . GLY A 1 89 ? -26.949 -16.852 -12.360 1.00 62.38 89 GLY A C 1
ATOM 719 O O . GLY A 1 89 ? -27.777 -17.161 -11.471 1.00 62.38 89 GLY A O 1
#

Secondary structure (DSSP, 8-state):
-HHHHHHHHHHHHHHHHHHHHTSSPPPSSHHHHHHHHHHHHHHHHHHHHHHHHHHHHTT--HHHHHHHHHHHHHHHHTTTTTT-GGG--

Sequence (89 aa):
MTNFTILTEEVGEMARYISRIYGEQSFKNPEDEITAKNNLKDEMADVLFVLCCLANQMNIDLEDAMKENMQKKTQRDKLRHIANEKLKG

Foldseek 3Di:
DVLVVQLVVLVVQLVVLCCDQPHDDDDPDPVCVVCSVVSNVVSVVSNVVSVVVVCVVVVHPVVVVVVVVVVVVCVVCVCVQVPDPVNPD

Radius of gyration: 18.0 Å; chains: 1; bounding box: 43×33×40 Å

pLDDT: mean 90.86, std 9.51, range [62.38, 98.25]